Protein AF-A0A6L9ZDF8-F1 (afdb_monomer_lite)

Radius of gyration: 13.26 Å; chains: 1; bounding box: 36×26×29 Å

Foldseek 3Di:
DDDPDPQQAAEAEDQDQDDPVVCCVVPNQVVCCVVVVHHHQYYHGHDPDPPPVVSVVVRVVSGNPVPD

pLDDT: mean 72.9, std 7.83, range [46.75, 82.62]

Sequence (68 aa):
RSSRVDLKGIVLNCVQPRTSEEINQLAPIRLIESLTNVKVLGTLPHLSDPMDYSKLVQVGSNLDVSGW

Secondary structure (DSSP, 8-state):
---------EEEE-SS---HHHHHHHS-HHHHHHHHS--EEEEE---SSTT-HHHHHHHHTTS--TT-

Structure (mmCIF, N/CA/C/O backbone):
data_AF-A0A6L9ZDF8-F1
#
_entry.id   AF-A0A6L9ZDF8-F1
#
loop_
_atom_site.group_PDB
_atom_site.id
_atom_site.type_symbol
_atom_site.label_atom_id
_atom_site.label_alt_id
_atom_site.label_comp_id
_atom_site.label_asym_id
_atom_site.label_entity_id
_atom_site.label_seq_id
_atom_site.pdbx_PDB_ins_code
_atom_site.Cartn_x
_atom_site.Cartn_y
_atom_site.Cartn_z
_atom_site.occupancy
_atom_site.B_iso_or_equiv
_atom_site.auth_seq_id
_atom_site.auth_comp_id
_atom_site.auth_asym_id
_atom_site.auth_atom_id
_atom_site.pdbx_PDB_model_num
ATOM 1 N N . ARG A 1 1 ? -24.556 12.403 -1.686 1.00 46.75 1 ARG A N 1
ATOM 2 C CA . ARG A 1 1 ? -25.142 11.044 -1.797 1.00 46.75 1 ARG A CA 1
ATOM 3 C C . ARG A 1 1 ? -23.978 10.070 -1.906 1.00 46.75 1 ARG A C 1
ATOM 5 O O . ARG A 1 1 ? -23.434 9.928 -2.989 1.00 46.75 1 ARG A O 1
ATOM 12 N N . SER A 1 2 ? -23.527 9.510 -0.785 1.00 51.41 2 SER A N 1
ATOM 13 C CA . SER A 1 2 ? -22.430 8.539 -0.782 1.00 51.41 2 SER A CA 1
ATOM 14 C C . SER A 1 2 ? -22.972 7.212 -1.295 1.00 51.41 2 SER A C 1
ATOM 16 O O . SER A 1 2 ? -23.932 6.674 -0.741 1.00 51.41 2 SER A O 1
ATOM 18 N N . SER A 1 3 ? -22.428 6.732 -2.408 1.00 61.28 3 SER A N 1
ATOM 19 C CA . SER A 1 3 ? -22.702 5.387 -2.901 1.00 61.28 3 SER A CA 1
ATOM 20 C C . SER A 1 3 ? -22.312 4.405 -1.793 1.00 61.28 3 SER A C 1
ATOM 22 O O . SER A 1 3 ? -21.232 4.535 -1.226 1.00 61.28 3 SER A O 1
ATOM 24 N N . ARG A 1 4 ? -23.203 3.472 -1.435 1.00 65.75 4 ARG A N 1
ATOM 25 C CA . ARG A 1 4 ? -22.990 2.422 -0.418 1.00 65.75 4 ARG A CA 1
ATOM 26 C C . ARG A 1 4 ? -21.979 1.379 -0.932 1.00 65.75 4 ARG A C 1
ATOM 28 O O . ARG A 1 4 ? -22.294 0.204 -1.069 1.00 65.75 4 ARG A O 1
ATOM 35 N N . VAL A 1 5 ? -20.801 1.842 -1.331 1.00 70.50 5 VAL A N 1
ATOM 36 C CA . VAL A 1 5 ? -19.706 1.003 -1.801 1.00 70.50 5 VAL A CA 1
ATOM 37 C C . VAL A 1 5 ? -18.885 0.662 -0.574 1.00 70.50 5 VAL A C 1
ATOM 39 O O . VAL A 1 5 ? -18.374 1.556 0.098 1.00 70.50 5 VAL A O 1
ATOM 42 N N . ASP A 1 6 ? -18.807 -0.625 -0.267 1.00 71.62 6 ASP A N 1
ATOM 43 C CA . ASP A 1 6 ? -17.922 -1.132 0.771 1.00 71.62 6 ASP A CA 1
ATOM 44 C C . ASP A 1 6 ? -16.496 -1.071 0.216 1.00 71.62 6 ASP A C 1
ATOM 46 O O . ASP A 1 6 ? -16.064 -1.942 -0.541 1.00 71.62 6 ASP A O 1
ATOM 50 N N . LEU A 1 7 ? -15.795 0.034 0.479 1.00 72.81 7 LEU A N 1
ATOM 51 C CA . LEU A 1 7 ? -14.392 0.147 0.106 1.00 72.81 7 LEU A CA 1
ATOM 52 C C . LEU A 1 7 ? -13.591 -0.845 0.961 1.00 72.81 7 LEU A C 1
ATOM 54 O O . LEU A 1 7 ? -13.325 -0.594 2.132 1.00 72.81 7 LEU A O 1
ATOM 58 N N . LYS A 1 8 ? -13.191 -1.969 0.362 1.00 76.81 8 LYS A N 1
ATOM 59 C CA . LYS A 1 8 ? -12.339 -2.982 1.009 1.00 76.81 8 LYS A CA 1
ATOM 60 C C . LYS A 1 8 ? -10.894 -2.531 1.183 1.00 76.81 8 LYS A C 1
ATOM 62 O O . LYS A 1 8 ? -10.202 -3.004 2.077 1.00 76.81 8 LYS A O 1
ATOM 67 N N . GLY A 1 9 ? -10.440 -1.611 0.340 1.00 79.06 9 GLY A N 1
ATOM 68 C CA . GLY A 1 9 ? -9.078 -1.123 0.387 1.00 79.06 9 GLY A CA 1
ATOM 69 C C . GLY A 1 9 ? -8.778 -0.098 -0.692 1.00 79.06 9 GLY A C 1
ATOM 70 O O . GLY A 1 9 ? -9.508 0.023 -1.678 1.00 79.06 9 GLY A O 1
ATOM 71 N N . ILE A 1 10 ? -7.693 0.642 -0.494 1.00 80.88 10 ILE A N 1
ATOM 72 C CA . ILE A 1 10 ? -7.192 1.632 -1.450 1.00 80.88 10 ILE A CA 1
ATOM 73 C C . ILE A 1 10 ? -5.822 1.180 -1.941 1.00 80.88 10 ILE A C 1
ATOM 75 O O . ILE A 1 10 ? -4.961 0.811 -1.145 1.00 80.88 10 ILE A O 1
ATOM 79 N N . VAL A 1 11 ? -5.611 1.230 -3.254 1.00 80.12 11 VAL A N 1
ATOM 80 C CA . VAL A 1 11 ? -4.298 1.012 -3.862 1.00 80.12 11 VAL A CA 1
ATOM 81 C C . VAL A 1 11 ? -3.828 2.324 -4.471 1.00 80.12 11 VAL A C 1
ATOM 83 O O . VAL A 1 11 ? -4.516 2.926 -5.297 1.00 80.12 11 VAL A O 1
ATOM 86 N N . LEU A 1 12 ? -2.655 2.780 -4.046 1.00 77.19 12 LEU A N 1
ATOM 87 C CA . LEU A 1 12 ? -2.070 4.035 -4.504 1.00 77.19 12 LEU A CA 1
ATOM 88 C C . LEU A 1 12 ? -1.213 3.796 -5.742 1.00 77.19 12 LEU A C 1
ATOM 90 O O . LEU A 1 12 ? -0.090 3.315 -5.633 1.00 77.19 12 LEU A O 1
ATOM 94 N N . ASN A 1 13 ? -1.726 4.151 -6.917 1.00 77.44 13 ASN A N 1
ATOM 95 C CA . ASN A 1 13 ? -0.968 4.061 -8.161 1.00 77.44 13 ASN A CA 1
ATOM 96 C C . ASN A 1 13 ? -0.067 5.292 -8.373 1.00 77.44 13 ASN A C 1
ATOM 98 O O . ASN A 1 13 ? -0.557 6.417 -8.490 1.00 77.44 13 ASN A O 1
ATOM 102 N N . CYS A 1 14 ? 1.245 5.086 -8.479 1.00 74.31 14 CYS A N 1
ATOM 103 C CA . CYS A 1 14 ? 2.207 6.120 -8.847 1.00 74.31 14 CYS A CA 1
ATOM 104 C C . CYS A 1 14 ? 2.325 6.209 -10.367 1.00 74.31 14 CYS A C 1
ATOM 106 O O . CYS A 1 14 ? 3.049 5.459 -11.009 1.00 74.31 14 CYS A O 1
ATOM 108 N N . VAL A 1 15 ? 1.656 7.199 -10.953 1.00 68.38 15 VAL A N 1
ATOM 109 C CA . VAL A 1 15 ? 1.719 7.469 -12.402 1.00 68.38 15 VAL A CA 1
ATOM 110 C C . VAL A 1 15 ? 3.087 8.016 -12.837 1.00 68.38 15 VAL A C 1
ATOM 112 O O . VAL A 1 15 ? 3.387 8.044 -14.022 1.00 68.38 15 VAL A O 1
ATOM 115 N N . GLN A 1 16 ? 3.938 8.424 -11.896 1.00 69.06 16 GLN A N 1
ATOM 116 C CA . GLN A 1 16 ? 5.289 8.937 -12.140 1.00 69.06 16 GLN A CA 1
ATOM 117 C C . GLN A 1 16 ? 6.269 8.293 -11.153 1.00 69.06 16 GLN A C 1
ATOM 119 O O . GLN A 1 16 ? 5.842 7.951 -10.044 1.00 69.06 16 GLN A O 1
ATOM 124 N N . PRO A 1 17 ? 7.552 8.114 -11.522 1.00 67.69 17 PRO A N 1
ATOM 125 C CA . PRO A 1 17 ? 8.564 7.574 -10.623 1.00 67.69 17 PRO A CA 1
ATOM 126 C C . PRO A 1 17 ? 8.838 8.602 -9.523 1.00 67.69 17 PRO A C 1
ATOM 128 O O . PRO A 1 17 ? 9.677 9.484 -9.671 1.00 67.69 17 PRO A O 1
ATOM 131 N N . ARG A 1 18 ? 8.063 8.517 -8.444 1.00 69.31 18 ARG A N 1
ATOM 132 C CA . ARG A 1 18 ? 8.215 9.337 -7.244 1.00 69.31 18 ARG A CA 1
ATOM 133 C C . ARG A 1 18 ? 8.949 8.544 -6.183 1.00 69.31 18 ARG A C 1
ATOM 135 O O . ARG A 1 18 ? 8.767 7.330 -6.067 1.00 69.31 18 ARG A O 1
ATOM 142 N N . THR A 1 19 ? 9.774 9.231 -5.407 1.00 72.19 19 THR A N 1
ATOM 143 C CA . THR A 1 19 ? 10.442 8.619 -4.259 1.00 72.19 19 THR A CA 1
ATOM 144 C C . THR A 1 19 ? 9.441 8.349 -3.137 1.00 72.19 19 THR A C 1
ATOM 146 O O . THR A 1 19 ? 8.380 8.972 -3.046 1.00 72.19 19 THR A O 1
ATOM 149 N N . SER A 1 20 ? 9.784 7.423 -2.242 1.00 69.31 20 SER A N 1
ATOM 150 C CA . SER A 1 20 ? 8.971 7.094 -1.065 1.00 69.31 20 SER A CA 1
ATOM 151 C C . SER A 1 20 ? 8.666 8.320 -0.193 1.00 69.31 20 SER A C 1
ATOM 153 O O . SER A 1 20 ? 7.614 8.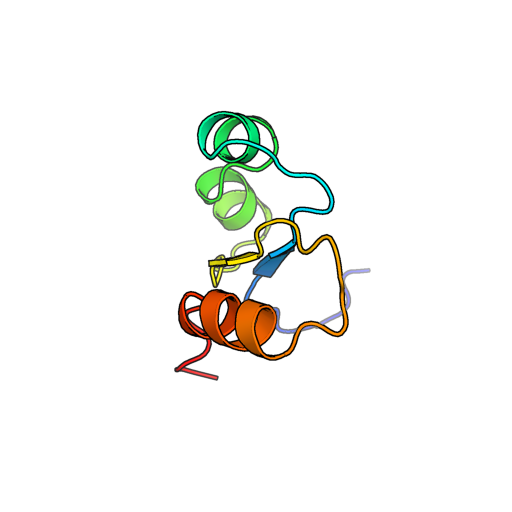381 0.438 1.00 69.31 20 SER A O 1
ATOM 155 N N . GLU A 1 21 ? 9.565 9.307 -0.164 1.00 75.62 21 GLU A N 1
ATOM 156 C CA . GLU A 1 21 ? 9.362 10.576 0.543 1.00 75.62 21 GLU A CA 1
ATOM 157 C C . GLU A 1 21 ? 8.288 11.441 -0.120 1.00 75.62 21 GLU A C 1
ATOM 159 O O . GLU A 1 21 ? 7.374 11.902 0.563 1.00 75.62 21 GLU A O 1
ATOM 164 N N . GLU A 1 22 ? 8.333 11.605 -1.445 1.00 77.12 22 GLU A N 1
ATOM 165 C CA . GLU A 1 22 ? 7.304 12.350 -2.177 1.00 77.12 22 GLU A CA 1
ATOM 166 C C . GLU A 1 22 ? 5.929 11.693 -2.053 1.00 77.12 22 GLU A C 1
ATOM 168 O O . GLU A 1 22 ? 4.930 12.386 -1.880 1.00 77.12 22 GLU A O 1
ATOM 173 N N . ILE A 1 23 ? 5.865 10.359 -2.096 1.00 75.25 23 ILE A N 1
ATOM 174 C CA . ILE A 1 23 ? 4.611 9.617 -1.902 1.00 75.25 23 ILE A CA 1
ATOM 175 C C . ILE A 1 23 ? 4.061 9.865 -0.493 1.00 75.25 23 ILE A C 1
ATOM 177 O O . ILE A 1 23 ? 2.871 10.135 -0.349 1.00 75.25 23 ILE A O 1
ATOM 181 N N . ASN A 1 24 ? 4.914 9.850 0.535 1.00 75.44 24 ASN A N 1
ATOM 182 C CA . ASN A 1 24 ? 4.497 10.171 1.902 1.00 75.44 24 ASN A CA 1
ATOM 183 C C . ASN A 1 24 ? 4.051 11.632 2.071 1.00 75.44 24 ASN A C 1
ATOM 185 O O . ASN A 1 24 ? 3.180 11.897 2.897 1.00 75.44 24 ASN A O 1
ATOM 189 N N . GLN A 1 25 ? 4.613 12.568 1.302 1.00 76.62 25 GLN A N 1
ATOM 190 C CA . GLN A 1 25 ? 4.201 13.974 1.327 1.00 76.62 25 GLN A CA 1
ATOM 191 C C . GLN A 1 25 ? 2.886 14.225 0.576 1.00 76.62 25 GLN A C 1
ATOM 193 O O . GLN A 1 25 ? 2.015 14.926 1.085 1.00 76.62 25 GLN A O 1
ATOM 198 N N . LEU A 1 26 ? 2.732 13.658 -0.624 1.00 72.69 26 LEU A N 1
ATOM 199 C CA . LEU A 1 26 ? 1.549 13.840 -1.475 1.00 72.69 26 LEU A CA 1
ATOM 200 C C . LEU A 1 26 ? 0.346 13.031 -0.991 1.00 72.69 26 LEU A C 1
ATOM 202 O O . LEU A 1 26 ? -0.788 13.503 -1.048 1.00 72.69 26 LEU A O 1
ATOM 206 N N . ALA A 1 27 ? 0.588 11.797 -0.560 1.00 71.56 27 ALA A N 1
ATOM 207 C CA . ALA A 1 27 ? -0.437 10.819 -0.231 1.00 71.56 27 ALA A CA 1
ATOM 208 C C . ALA A 1 27 ? -0.021 9.999 1.003 1.00 71.56 27 ALA A C 1
ATOM 210 O O . ALA A 1 27 ? 0.201 8.788 0.894 1.00 71.56 27 ALA A O 1
ATOM 211 N N . PRO A 1 28 ? 0.079 10.629 2.192 1.00 76.25 28 PRO A N 1
ATOM 212 C CA . PRO A 1 28 ? 0.386 9.894 3.404 1.00 76.25 28 PRO A CA 1
ATOM 213 C C . PRO A 1 28 ? -0.702 8.851 3.641 1.00 76.25 28 PRO A C 1
ATOM 215 O O . PRO A 1 28 ? -1.876 9.191 3.800 1.00 76.25 28 PRO A O 1
ATOM 218 N N . ILE A 1 29 ? -0.297 7.582 3.706 1.00 77.19 29 ILE A N 1
ATOM 219 C CA . ILE A 1 29 ? -1.198 6.443 3.927 1.00 77.19 29 ILE A CA 1
ATOM 220 C C . ILE A 1 29 ? -2.096 6.709 5.138 1.00 77.19 29 ILE A C 1
ATOM 222 O O . ILE A 1 29 ? -3.313 6.637 5.035 1.00 77.19 29 ILE A O 1
ATOM 226 N N . ARG A 1 30 ? -1.502 7.178 6.240 1.00 76.25 30 ARG A N 1
ATOM 227 C CA . ARG A 1 30 ? -2.207 7.551 7.477 1.00 76.25 30 ARG A CA 1
ATOM 228 C C . ARG A 1 30 ? -3.307 8.593 7.267 1.00 76.25 30 ARG A C 1
ATOM 230 O O . ARG A 1 30 ? -4.337 8.523 7.928 1.00 76.25 30 ARG A O 1
ATOM 237 N N . LEU A 1 31 ? -3.094 9.566 6.382 1.00 80.25 31 LEU A N 1
ATOM 238 C CA . LEU A 1 31 ? -4.074 10.614 6.097 1.00 80.25 31 LEU A CA 1
ATOM 239 C C . LEU A 1 31 ? -5.219 10.065 5.247 1.00 80.25 31 LEU A C 1
ATOM 241 O O . LEU A 1 31 ? -6.376 10.352 5.527 1.00 80.25 31 LEU A O 1
ATOM 245 N N . ILE A 1 32 ? -4.904 9.232 4.256 1.00 81.25 32 ILE A N 1
ATOM 246 C CA . ILE A 1 32 ? -5.907 8.574 3.415 1.00 81.25 32 ILE A CA 1
ATOM 247 C C . ILE A 1 32 ? -6.750 7.612 4.248 1.00 81.25 32 ILE A C 1
ATOM 249 O O . ILE A 1 32 ? -7.974 7.678 4.179 1.00 81.25 32 ILE A O 1
ATOM 253 N N . GLU A 1 33 ? -6.125 6.780 5.079 1.00 82.62 33 GLU A N 1
ATOM 254 C CA . GLU A 1 33 ? -6.822 5.876 5.999 1.00 82.62 33 GLU A CA 1
ATOM 255 C C . GLU A 1 33 ? -7.703 6.654 6.982 1.00 82.62 33 GLU A C 1
ATOM 257 O O . GLU A 1 33 ? -8.851 6.282 7.196 1.00 82.62 33 GLU A O 1
ATOM 262 N N . SER A 1 34 ? -7.217 7.777 7.519 1.00 81.31 34 SER A N 1
ATOM 263 C CA . SER A 1 34 ? -7.990 8.636 8.428 1.00 81.31 34 SER A CA 1
ATOM 264 C C . SER A 1 34 ? -9.186 9.309 7.738 1.00 81.31 34 SER A C 1
ATOM 266 O O . SER A 1 34 ? -10.284 9.358 8.291 1.00 81.31 34 SER A O 1
ATOM 268 N N . LEU A 1 35 ? -9.007 9.793 6.505 1.00 81.25 35 LEU A N 1
ATOM 269 C CA . LEU A 1 35 ? -10.058 10.477 5.743 1.00 81.25 35 LEU A CA 1
ATOM 270 C C . LEU A 1 35 ? -11.113 9.514 5.193 1.00 81.25 35 LEU A C 1
ATOM 272 O O . LEU A 1 35 ? -12.294 9.852 5.138 1.00 81.25 35 LEU A O 1
ATOM 276 N N . THR A 1 36 ? -10.690 8.329 4.757 1.00 77.25 36 THR A N 1
ATOM 277 C CA . THR A 1 36 ? -11.566 7.359 4.089 1.00 77.25 36 THR A CA 1
ATOM 278 C C . THR A 1 36 ? -12.085 6.274 5.027 1.00 77.25 36 THR A C 1
ATOM 280 O O . THR A 1 36 ? -13.076 5.635 4.692 1.00 77.25 36 THR A O 1
ATOM 283 N N . ASN A 1 37 ? -11.473 6.093 6.205 1.00 78.50 37 ASN A N 1
ATOM 284 C CA . ASN A 1 37 ? -11.658 4.933 7.090 1.00 78.50 37 ASN A CA 1
ATOM 285 C C . ASN A 1 37 ? -11.383 3.584 6.399 1.00 78.50 37 ASN A C 1
ATOM 287 O O . ASN A 1 37 ? -11.903 2.549 6.811 1.00 78.50 37 ASN A O 1
ATOM 291 N N . VAL A 1 38 ? -10.568 3.586 5.341 1.00 80.69 38 VAL A N 1
ATOM 292 C CA . VAL A 1 38 ? -10.267 2.407 4.524 1.00 80.69 38 VAL A CA 1
ATOM 293 C C . VAL A 1 38 ? -8.764 2.178 4.516 1.00 80.69 38 VAL A C 1
ATOM 295 O O . VAL A 1 38 ? -8.002 3.106 4.254 1.00 80.69 38 VAL A O 1
ATOM 298 N N . LYS A 1 39 ? -8.346 0.932 4.768 1.00 80.56 39 LYS A N 1
ATOM 299 C CA . LYS A 1 39 ? -6.935 0.526 4.780 1.00 80.56 39 LYS A CA 1
ATOM 300 C C . LYS A 1 39 ? -6.305 0.690 3.394 1.00 80.56 39 LYS A C 1
ATOM 302 O O . LYS A 1 39 ? -6.889 0.288 2.381 1.00 80.56 39 LYS A O 1
ATOM 307 N N . VAL A 1 40 ? -5.088 1.225 3.334 1.00 80.88 40 VAL A N 1
ATOM 308 C CA . VAL A 1 40 ? -4.305 1.205 2.089 1.00 80.88 40 VAL A CA 1
ATOM 309 C C . VAL A 1 40 ? -3.659 -0.173 1.950 1.00 80.88 40 VAL A C 1
ATOM 311 O O . VAL A 1 40 ? -2.847 -0.573 2.779 1.00 80.88 40 VAL A O 1
ATOM 314 N N . LEU A 1 41 ? -4.025 -0.908 0.899 1.00 76.25 41 LEU A N 1
ATOM 315 C CA . LEU A 1 41 ? -3.515 -2.260 0.626 1.00 76.25 41 LEU A CA 1
ATOM 316 C C . LEU A 1 41 ? -2.085 -2.234 0.074 1.00 76.25 41 LEU A C 1
ATOM 318 O O . LEU A 1 41 ? -1.368 -3.228 0.146 1.00 76.25 41 LEU A O 1
ATOM 322 N N . GLY A 1 42 ? -1.669 -1.089 -0.470 1.00 74.56 42 GLY A N 1
ATOM 323 C CA . GLY A 1 42 ? -0.284 -0.814 -0.826 1.00 74.56 42 GLY A CA 1
ATOM 324 C C . GLY A 1 42 ? -0.139 0.255 -1.904 1.00 74.56 42 GLY A C 1
ATOM 325 O O . GLY A 1 42 ? -1.102 0.919 -2.305 1.00 74.56 42 GLY A O 1
ATOM 326 N N . THR A 1 43 ? 1.100 0.426 -2.358 1.00 75.94 43 THR A N 1
ATOM 327 C CA . THR A 1 43 ? 1.492 1.391 -3.387 1.00 75.94 43 THR A CA 1
ATOM 328 C C . THR A 1 43 ? 2.009 0.659 -4.625 1.00 75.94 43 THR A C 1
ATOM 330 O O . THR A 1 43 ? 2.847 -0.235 -4.545 1.00 75.94 43 THR A O 1
ATOM 333 N N . LEU A 1 44 ? 1.500 1.055 -5.787 1.00 77.81 44 LEU A N 1
ATOM 334 C CA . LEU A 1 44 ? 1.967 0.641 -7.103 1.00 77.81 44 LEU A CA 1
ATOM 335 C C . LEU A 1 44 ? 3.017 1.664 -7.566 1.00 77.81 44 LEU A C 1
ATOM 337 O O . LEU A 1 44 ? 2.635 2.787 -7.891 1.00 77.81 44 LEU A O 1
ATOM 341 N N . PRO A 1 45 ? 4.327 1.360 -7.566 1.00 73.50 45 PRO A N 1
ATOM 342 C CA . PRO A 1 45 ? 5.331 2.186 -8.228 1.00 73.50 45 PRO A CA 1
ATOM 343 C C . PRO A 1 45 ? 5.063 2.336 -9.729 1.00 73.50 45 PRO A C 1
ATOM 345 O O . PRO A 1 45 ? 4.366 1.534 -10.349 1.00 73.50 45 PRO A O 1
ATOM 348 N N . HIS A 1 46 ? 5.660 3.373 -10.314 1.00 73.62 46 HIS A N 1
ATOM 349 C CA . HIS A 1 46 ? 5.495 3.684 -11.726 1.00 73.62 46 HIS A CA 1
ATOM 350 C C . HIS A 1 46 ? 6.019 2.578 -12.636 1.00 73.62 46 HIS A C 1
ATOM 352 O O . HIS A 1 46 ? 7.193 2.203 -12.594 1.00 73.62 46 HIS A O 1
ATOM 358 N N . LEU A 1 47 ? 5.131 2.116 -13.509 1.00 69.62 47 LEU A N 1
ATOM 359 C CA . LEU A 1 47 ? 5.427 1.198 -14.592 1.00 69.62 47 LEU A CA 1
ATOM 360 C C . LEU A 1 47 ? 5.525 2.018 -15.877 1.00 69.62 47 LEU A C 1
ATOM 362 O O . LEU A 1 47 ? 4.533 2.579 -16.337 1.00 69.62 47 LEU A O 1
ATOM 366 N N . SER A 1 48 ? 6.726 2.097 -16.447 1.00 70.06 48 SER A N 1
ATOM 367 C CA . SER A 1 48 ? 6.929 2.741 -17.752 1.00 70.06 48 SER A CA 1
ATOM 368 C C . SER A 1 48 ? 6.219 1.989 -18.878 1.00 70.06 48 SER A C 1
ATOM 370 O O . SER A 1 48 ? 5.828 2.602 -19.865 1.00 70.06 48 SER A O 1
ATOM 372 N N . ASP A 1 49 ? 6.033 0.678 -18.706 1.00 73.44 49 ASP A N 1
ATOM 373 C CA . ASP A 1 49 ? 5.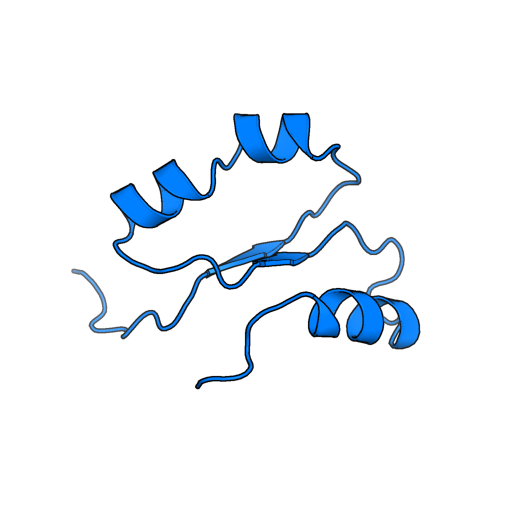265 -0.170 -19.606 1.00 73.44 49 ASP A CA 1
ATOM 374 C C . ASP A 1 49 ? 4.121 -0.843 -18.819 1.00 73.44 49 ASP A C 1
ATOM 376 O O . ASP A 1 49 ? 4.385 -1.653 -17.924 1.00 73.44 49 ASP A O 1
ATOM 380 N N . PRO A 1 50 ? 2.852 -0.498 -19.100 1.00 66.88 50 PRO A N 1
ATOM 381 C CA . PRO A 1 50 ? 1.693 -1.069 -18.418 1.00 66.88 50 PRO A CA 1
ATOM 382 C C . PRO A 1 50 ? 1.393 -2.522 -18.825 1.00 66.88 50 PRO A C 1
ATOM 384 O O . PRO A 1 50 ? 0.489 -3.119 -18.249 1.00 66.88 50 PRO A O 1
ATOM 387 N N . MET A 1 51 ? 2.109 -3.091 -19.802 1.00 72.75 51 MET A N 1
ATOM 388 C CA . MET A 1 51 ? 2.006 -4.493 -20.233 1.00 72.75 51 MET A CA 1
ATOM 389 C C . MET A 1 51 ? 3.183 -5.350 -19.739 1.00 72.75 51 MET A C 1
ATOM 391 O O . MET A 1 51 ? 3.255 -6.539 -20.057 1.00 72.75 51 MET A O 1
ATOM 395 N N . ASP A 1 52 ? 4.095 -4.794 -18.935 1.00 78.12 52 ASP A N 1
ATOM 396 C CA . ASP A 1 52 ? 5.169 -5.556 -18.295 1.00 78.12 52 ASP A CA 1
ATOM 397 C C . A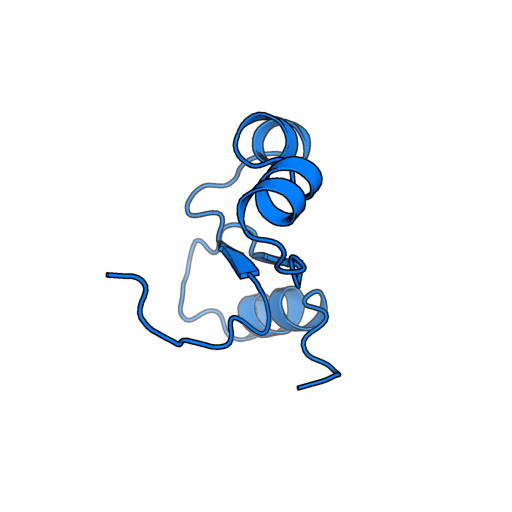SP A 1 52 ? 4.602 -6.382 -17.129 1.00 78.12 52 ASP A C 1
ATOM 399 O O . ASP A 1 52 ? 4.605 -5.975 -15.962 1.00 78.12 52 ASP A O 1
ATOM 403 N N . TYR A 1 53 ? 4.065 -7.557 -17.471 1.00 75.94 53 TYR A N 1
ATOM 404 C CA . TYR A 1 53 ? 3.488 -8.510 -16.522 1.00 75.94 53 TYR A CA 1
ATOM 405 C C . TYR A 1 53 ? 4.467 -8.885 -15.411 1.00 75.94 53 TYR A C 1
ATOM 407 O O . TYR A 1 53 ? 4.050 -9.046 -14.269 1.00 75.94 53 TYR A O 1
ATOM 415 N N . SER A 1 54 ? 5.763 -8.987 -15.710 1.00 78.50 54 SER A N 1
ATOM 416 C CA . SER A 1 54 ? 6.779 -9.328 -14.714 1.00 78.50 54 SER A CA 1
ATOM 417 C C . SER A 1 54 ? 6.852 -8.259 -13.629 1.00 78.50 54 SER A C 1
ATOM 419 O O . SER A 1 54 ? 6.787 -8.580 -12.440 1.00 78.50 54 SER A O 1
ATOM 421 N N . LYS A 1 55 ? 6.901 -6.979 -14.018 1.00 75.31 55 LYS A N 1
ATOM 422 C CA . LYS A 1 55 ? 6.878 -5.873 -13.053 1.00 75.31 55 LYS A CA 1
ATOM 423 C C . LYS A 1 55 ? 5.527 -5.733 -12.358 1.00 75.31 55 LYS A C 1
ATOM 425 O O . LYS A 1 55 ? 5.509 -5.510 -11.152 1.00 75.31 55 LYS A O 1
ATOM 430 N N . LEU A 1 56 ? 4.416 -5.908 -13.074 1.00 76.50 56 LEU A N 1
ATOM 431 C CA . LEU A 1 56 ? 3.070 -5.916 -12.487 1.00 76.50 56 LEU A CA 1
ATOM 432 C C . LEU A 1 56 ? 2.924 -6.989 -11.408 1.00 76.50 56 LEU A C 1
ATOM 434 O O . LEU A 1 56 ? 2.389 -6.701 -10.345 1.00 76.50 56 LEU A O 1
ATOM 438 N N . VAL A 1 57 ? 3.425 -8.202 -11.652 1.00 77.38 57 VAL A N 1
ATOM 439 C CA . VAL A 1 57 ? 3.397 -9.306 -10.683 1.00 77.38 57 VAL A CA 1
ATOM 440 C C . VAL A 1 57 ? 4.294 -8.993 -9.492 1.00 77.38 57 VAL A C 1
ATOM 442 O O . VAL A 1 57 ? 3.873 -9.180 -8.353 1.00 77.38 57 VAL A O 1
ATOM 445 N N . GLN A 1 58 ? 5.502 -8.476 -9.725 1.00 77.88 58 GLN A N 1
ATOM 446 C CA . GLN A 1 58 ? 6.429 -8.133 -8.644 1.00 77.88 58 GLN A CA 1
ATOM 447 C C . GLN A 1 58 ? 5.855 -7.045 -7.729 1.00 77.88 58 GLN A C 1
ATOM 449 O O . GLN A 1 58 ? 5.937 -7.138 -6.506 1.00 77.88 58 GLN A O 1
ATOM 454 N N . VAL A 1 59 ? 5.229 -6.035 -8.329 1.00 74.06 59 VAL A N 1
ATOM 455 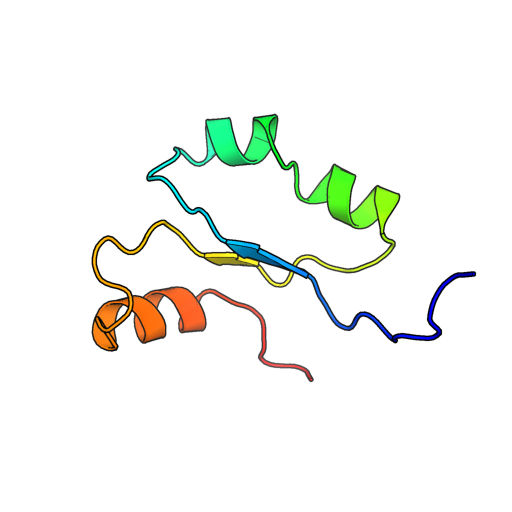C CA . VAL A 1 59 ? 4.580 -4.941 -7.609 1.00 74.06 59 VAL A CA 1
ATOM 456 C C . VAL A 1 59 ? 3.283 -5.400 -6.946 1.00 74.06 59 VAL A C 1
ATOM 458 O O . VAL A 1 59 ? 3.035 -5.072 -5.789 1.00 74.06 59 VAL A O 1
ATOM 461 N N . GLY A 1 60 ? 2.479 -6.195 -7.648 1.00 73.00 60 GLY A N 1
ATOM 462 C CA . GLY A 1 60 ? 1.235 -6.761 -7.140 1.00 73.00 60 GLY A CA 1
ATOM 463 C C . GLY A 1 60 ? 1.454 -7.708 -5.964 1.00 73.00 60 GLY A C 1
ATOM 464 O O . GLY A 1 60 ? 0.650 -7.722 -5.043 1.00 73.00 60 GLY A O 1
ATOM 465 N N . SER A 1 61 ? 2.579 -8.425 -5.939 1.00 75.38 61 SER 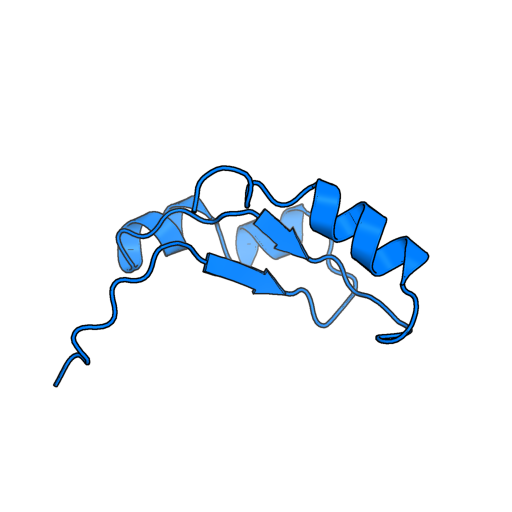A N 1
ATOM 466 C CA . SER A 1 61 ? 2.979 -9.275 -4.809 1.00 75.38 61 SER A CA 1
ATOM 467 C C . SER A 1 61 ? 3.309 -8.470 -3.549 1.00 75.38 61 SER A C 1
ATOM 469 O O . SER A 1 61 ? 3.258 -9.005 -2.448 1.00 75.38 61 SER A O 1
ATOM 471 N N . ASN A 1 62 ? 3.648 -7.188 -3.703 1.00 70.75 62 ASN A N 1
ATOM 472 C CA . ASN A 1 62 ? 3.869 -6.266 -2.592 1.00 70.75 62 ASN A CA 1
ATOM 473 C C . ASN A 1 62 ? 2.561 -5.608 -2.107 1.00 70.75 62 ASN A C 1
ATOM 475 O O . ASN A 1 62 ? 2.577 -4.867 -1.125 1.00 70.75 62 ASN A O 1
ATOM 479 N N . LEU 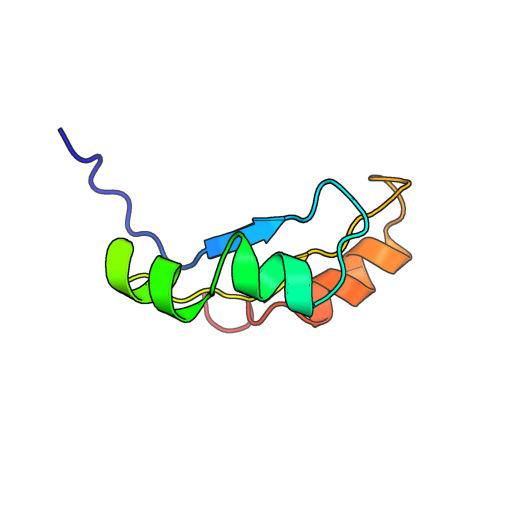A 1 63 ? 1.437 -5.843 -2.795 1.00 75.50 63 LEU A N 1
ATOM 480 C CA . LEU A 1 63 ? 0.113 -5.439 -2.336 1.00 75.50 63 LEU A CA 1
ATOM 481 C C . LEU A 1 63 ? -0.436 -6.520 -1.403 1.00 75.50 63 LEU A C 1
ATOM 483 O O . LEU A 1 63 ? -0.506 -7.695 -1.761 1.00 75.50 63 LEU A O 1
ATOM 487 N N . ASP A 1 64 ? -0.897 -6.111 -0.226 1.00 67.00 64 ASP A N 1
ATOM 488 C CA . ASP A 1 64 ? -1.586 -6.988 0.720 1.00 67.00 64 ASP A CA 1
ATOM 489 C C . ASP A 1 64 ? -3.046 -7.183 0.269 1.00 67.00 64 ASP A C 1
ATOM 491 O O . ASP A 1 64 ? -3.988 -6.677 0.876 1.00 67.00 64 ASP A O 1
ATOM 495 N N . VAL A 1 65 ? -3.241 -7.864 -0.865 1.00 65.62 65 VAL A N 1
ATOM 496 C CA . VAL A 1 65 ? -4.566 -8.256 -1.394 1.00 65.62 65 VAL A CA 1
ATOM 497 C C . VAL A 1 65 ? -5.012 -9.634 -0.896 1.00 65.62 65 VAL A C 1
ATOM 499 O O . VAL A 1 65 ? -6.088 -10.108 -1.246 1.00 65.62 65 VAL A O 1
ATOM 502 N N . SER A 1 66 ? -4.206 -10.266 -0.045 1.00 52.66 66 SER A N 1
ATOM 503 C CA . SER A 1 66 ? -4.307 -11.654 0.425 1.00 52.66 66 SER A CA 1
ATOM 504 C C . SER A 1 66 ? -5.558 -11.998 1.254 1.00 52.66 66 SER A C 1
ATOM 506 O O . SER A 1 66 ? -5.683 -13.132 1.705 1.00 52.66 66 SER A O 1
ATOM 508 N N . GLY A 1 67 ? -6.461 -11.046 1.500 1.00 50.44 67 GLY A N 1
ATOM 509 C CA . GLY A 1 67 ? -7.569 -11.193 2.453 1.00 50.44 67 GLY A CA 1
ATOM 510 C C . GLY A 1 67 ? -8.888 -10.557 2.015 1.00 50.44 67 GLY A C 1
ATOM 511 O O . GLY A 1 67 ? -9.538 -9.919 2.842 1.00 50.44 67 GLY A O 1
ATOM 512 N N . TRP A 1 68 ? -9.251 -10.679 0.735 1.00 48.53 68 TRP A N 1
ATOM 513 C CA . TRP A 1 68 ? -10.567 -10.276 0.214 1.00 48.53 68 TRP A CA 1
ATOM 514 C C . TRP A 1 68 ? -11.587 -11.410 0.325 1.00 48.53 68 TRP A C 1
ATOM 516 O O . TRP A 1 68 ? -11.212 -12.566 0.025 1.00 48.53 68 TRP A O 1
#